Protein AF-A0A1H4YY57-F1 (afdb_monomer_lite)

Foldseek 3Di:
DDKDKDKDKDFFWDKDWQQVVPQFPAFFKKWKAWDPLAAWKAKPPPPRDIHDNPDGTPMDGDPDGDNGDMTTIHRDDDPPRDGPGGMMMMMTIGDGDD

Sequence (98 aa):
MKATYGTKTYKEDFEINIKELSDCKGIYSLEVFVSKNSMPLLVKDGSNQIIKEMFNPFKIESPVPIVNGILRFEFTDVDGVNSEVKSATVRYLFHNDE

pLDDT: mean 85.62, std 11.14, range [52.34, 97.12]

Secondary structure (DSSP, 8-state):
-EEEEEEEEESS-EEEEGGG-TTSS-EEEEEEEEPTTPPPEEETTTT--EE-TTS--EEEEEEEEE---EEEEEE--BTTB------EEEEEEEEE--

Radius of gyration: 13.99 Å; chains: 1; bounding box: 33×28×42 Å

Structure (mmCIF, N/CA/C/O backbone):
data_AF-A0A1H4YY57-F1
#
_entry.id   AF-A0A1H4YY57-F1
#
loop_
_atom_site.group_PDB
_atom_site.id
_atom_site.type_symbol
_atom_site.label_atom_id
_atom_site.label_alt_id
_atom_site.label_comp_id
_atom_site.label_asym_id
_atom_site.label_entity_id
_atom_site.label_seq_id
_atom_site.pdbx_PDB_ins_code
_atom_site.Cartn_x
_atom_site.Cartn_y
_atom_site.Cartn_z
_atom_site.occupancy
_atom_site.B_iso_or_equiv
_atom_site.auth_seq_id
_atom_site.auth_comp_id
_atom_site.auth_asym_id
_atom_site.auth_atom_id
_atom_site.pdbx_PDB_model_num
ATOM 1 N N . MET A 1 1 ? -15.225 12.902 18.072 1.00 57.53 1 MET A N 1
ATOM 2 C CA . MET A 1 1 ? -14.514 11.971 17.171 1.00 57.53 1 MET A CA 1
ATOM 3 C C . MET A 1 1 ? -13.978 12.743 15.979 1.00 57.53 1 MET A C 1
ATOM 5 O O . MET A 1 1 ? -14.772 13.247 15.194 1.00 57.53 1 MET A O 1
ATOM 9 N N . LYS A 1 2 ? -12.655 12.892 15.872 1.00 64.56 2 LYS A N 1
ATOM 10 C CA . LYS A 1 2 ? -11.999 13.460 14.686 1.00 64.56 2 LYS A CA 1
ATOM 11 C C . LYS A 1 2 ? -11.302 12.333 13.933 1.00 64.56 2 LYS A C 1
ATOM 13 O O . LYS A 1 2 ? -10.653 11.487 14.547 1.00 64.56 2 LYS A O 1
ATOM 18 N N . ALA A 1 3 ? -11.470 12.319 12.618 1.00 70.25 3 ALA A N 1
ATOM 19 C CA . ALA A 1 3 ? -10.745 11.408 11.752 1.00 70.25 3 ALA A CA 1
ATOM 20 C C . ALA A 1 3 ? -9.361 12.003 11.458 1.00 70.25 3 ALA A C 1
ATOM 22 O O . ALA A 1 3 ? -9.258 13.177 11.091 1.00 70.25 3 ALA A O 1
ATOM 23 N N . THR A 1 4 ? -8.315 11.201 11.630 1.00 81.62 4 THR A N 1
ATOM 24 C CA . THR A 1 4 ? -6.921 11.611 11.438 1.00 81.62 4 THR A CA 1
ATOM 25 C C . THR A 1 4 ? -6.316 10.806 10.297 1.00 81.62 4 THR A C 1
ATOM 27 O O . THR A 1 4 ? -6.550 9.601 10.179 1.00 81.62 4 THR A O 1
ATOM 30 N N . TYR A 1 5 ? -5.523 11.477 9.460 1.00 83.81 5 TYR A N 1
ATOM 31 C CA . TYR A 1 5 ? -4.726 10.823 8.430 1.00 83.81 5 TYR A CA 1
ATOM 32 C C . TYR A 1 5 ? -3.285 10.644 8.903 1.00 83.81 5 TYR A C 1
ATOM 34 O O . TYR A 1 5 ? -2.619 11.615 9.256 1.00 83.81 5 TYR A O 1
ATOM 42 N N . GLY A 1 6 ? -2.797 9.406 8.862 1.00 87.31 6 GLY A N 1
ATOM 43 C CA . GLY A 1 6 ? -1.379 9.078 9.010 1.00 87.31 6 GLY A CA 1
ATOM 44 C C . GLY A 1 6 ? -0.767 8.766 7.651 1.00 87.31 6 GLY A C 1
ATOM 45 O O . GLY A 1 6 ? -1.425 8.167 6.800 1.00 87.31 6 GLY A O 1
ATOM 46 N N . THR A 1 7 ? 0.489 9.156 7.434 1.00 91.06 7 THR A N 1
ATOM 47 C CA . THR A 1 7 ? 1.224 8.817 6.208 1.00 91.06 7 THR A CA 1
ATOM 48 C C . THR A 1 7 ? 2.587 8.232 6.540 1.00 91.06 7 THR A C 1
ATOM 50 O O . THR A 1 7 ? 3.240 8.658 7.492 1.00 91.06 7 THR A O 1
ATOM 53 N N . LYS A 1 8 ? 3.016 7.236 5.764 1.00 92.94 8 LYS A N 1
ATOM 54 C CA . LYS A 1 8 ? 4.337 6.616 5.890 1.00 92.94 8 LYS A CA 1
ATOM 55 C C . LYS A 1 8 ? 4.872 6.262 4.513 1.00 92.94 8 LYS A C 1
ATOM 57 O O . LYS A 1 8 ? 4.154 5.689 3.701 1.00 92.94 8 LYS A O 1
ATOM 62 N N . THR A 1 9 ? 6.135 6.584 4.266 1.00 95.19 9 THR A N 1
ATOM 63 C CA . THR A 1 9 ? 6.810 6.261 3.006 1.00 95.19 9 THR A CA 1
ATOM 64 C C . THR A 1 9 ? 7.783 5.110 3.214 1.00 95.19 9 THR A C 1
ATOM 66 O O . THR A 1 9 ? 8.554 5.108 4.172 1.00 95.19 9 THR A O 1
ATOM 69 N N . TYR A 1 10 ? 7.756 4.158 2.291 1.00 96.38 10 TYR A N 1
ATOM 70 C CA . TYR A 1 10 ? 8.606 2.978 2.244 1.00 96.38 10 TYR A CA 1
ATOM 71 C C . TYR A 1 10 ? 9.525 3.060 1.023 1.00 96.38 10 TYR A C 1
ATOM 73 O O . TYR A 1 10 ? 9.122 3.551 -0.035 1.00 96.38 10 TYR A O 1
ATOM 81 N N . LYS A 1 11 ? 10.773 2.615 1.191 1.00 96.12 11 LYS A N 1
ATOM 82 C CA . LYS A 1 11 ? 11.820 2.603 0.149 1.00 96.12 11 LYS A CA 1
ATOM 83 C C . LYS A 1 11 ? 12.371 1.201 -0.129 1.00 96.12 11 LYS A C 1
ATOM 85 O O . LYS A 1 11 ? 13.293 1.036 -0.916 1.00 96.12 11 LYS A O 1
ATOM 90 N N . GLU A 1 12 ? 11.801 0.208 0.531 1.00 96.44 12 GLU A N 1
ATOM 91 C CA . GLU A 1 12 ? 12.119 -1.211 0.427 1.00 96.44 12 GLU A CA 1
ATOM 92 C C . GLU A 1 12 ? 10.806 -1.986 0.504 1.00 96.44 12 GLU A C 1
ATOM 94 O O . GLU A 1 12 ? 9.772 -1.401 0.848 1.00 96.44 12 GLU A O 1
ATOM 99 N N . ASP A 1 13 ? 10.850 -3.277 0.186 1.00 96.50 13 ASP A N 1
ATOM 100 C CA . ASP A 1 13 ? 9.704 -4.172 0.344 1.00 96.50 13 ASP A CA 1
ATOM 101 C C . ASP A 1 13 ? 9.200 -4.096 1.784 1.00 96.50 13 ASP A C 1
ATOM 103 O O . ASP A 1 13 ? 9.980 -3.946 2.730 1.00 96.50 13 ASP A O 1
ATOM 107 N N . PHE A 1 14 ? 7.885 -4.137 1.960 1.00 97.12 14 PHE A N 1
ATOM 108 C CA . PHE A 1 14 ? 7.310 -3.803 3.250 1.00 97.12 14 PHE A CA 1
ATOM 109 C C . PHE A 1 14 ? 6.071 -4.609 3.593 1.00 97.12 14 PHE A C 1
ATOM 111 O O . PHE A 1 14 ? 5.307 -5.072 2.743 1.00 97.12 14 PHE A O 1
ATOM 118 N N . GLU A 1 15 ? 5.874 -4.730 4.899 1.00 95.88 15 GLU A N 1
ATOM 119 C CA . GLU A 1 15 ? 4.711 -5.336 5.514 1.00 95.88 15 GLU A CA 1
ATOM 120 C C . GLU A 1 15 ? 3.988 -4.287 6.366 1.00 95.88 15 GLU A C 1
ATOM 122 O O . GLU A 1 15 ? 4.607 -3.460 7.046 1.00 95.88 15 GLU A O 1
ATOM 127 N N . ILE A 1 16 ? 2.662 -4.313 6.310 1.00 92.19 16 ILE A N 1
ATOM 128 C CA . ILE A 1 16 ? 1.785 -3.546 7.185 1.00 92.19 16 ILE A CA 1
ATOM 129 C C . ILE A 1 16 ? 1.039 -4.547 8.053 1.00 92.19 16 ILE A C 1
ATOM 131 O O . ILE A 1 16 ? 0.142 -5.243 7.572 1.00 92.19 16 ILE A O 1
ATOM 135 N N . ASN A 1 17 ? 1.385 -4.586 9.337 1.00 91.62 17 ASN A N 1
ATOM 136 C CA . ASN A 1 17 ? 0.598 -5.272 10.348 1.00 91.62 17 ASN A CA 1
ATOM 137 C C . ASN A 1 17 ? -0.379 -4.271 10.979 1.00 91.62 17 ASN A C 1
ATOM 139 O O . ASN A 1 17 ? 0.020 -3.403 11.753 1.00 91.62 17 ASN A O 1
ATOM 143 N N . ILE A 1 18 ? -1.669 -4.384 10.648 1.00 88.56 18 ILE A N 1
ATOM 144 C CA . ILE A 1 18 ? -2.699 -3.429 11.091 1.00 88.56 18 ILE A CA 1
ATOM 145 C C . ILE A 1 18 ? -2.821 -3.412 12.621 1.00 88.56 18 ILE A C 1
ATOM 147 O O . ILE A 1 18 ? -3.088 -2.367 13.208 1.00 88.56 18 ILE A O 1
ATOM 151 N N . LYS A 1 19 ? -2.560 -4.546 13.281 1.00 86.44 19 LYS A N 1
ATOM 152 C CA . LYS A 1 19 ? -2.606 -4.657 14.744 1.00 86.44 19 LYS A CA 1
ATOM 153 C C . LYS A 1 19 ? -1.489 -3.862 15.436 1.00 86.44 19 LYS A C 1
ATOM 155 O O . LYS A 1 19 ? -1.642 -3.474 16.589 1.00 86.44 19 LYS A O 1
ATOM 160 N N . GLU A 1 20 ? -0.374 -3.633 14.746 1.00 84.50 20 GLU A N 1
ATOM 161 C CA . GLU A 1 20 ? 0.801 -2.915 15.262 1.00 84.50 20 GLU A CA 1
ATOM 162 C C . GLU A 1 20 ? 0.769 -1.411 14.960 1.00 84.50 20 GLU A C 1
ATOM 164 O O . GLU A 1 20 ? 1.669 -0.681 15.371 1.00 84.50 20 GLU A O 1
ATOM 169 N N . LEU A 1 21 ? -0.274 -0.914 14.286 1.00 78.75 21 LEU A N 1
ATOM 170 C CA . LEU A 1 21 ? -0.554 0.520 14.160 1.00 78.75 21 LEU A CA 1
ATOM 171 C C . LEU A 1 21 ? -1.136 1.022 15.497 1.00 78.75 21 LEU A C 1
ATOM 173 O O . LEU A 1 21 ? -2.306 1.376 15.609 1.00 78.75 21 LEU A O 1
ATOM 177 N N . SER A 1 22 ? -0.318 0.950 16.543 1.00 55.50 22 SER A N 1
ATOM 178 C CA . SER A 1 22 ? -0.667 0.821 17.962 1.00 55.50 22 SER A CA 1
ATOM 179 C C . SER A 1 22 ? -1.366 2.007 18.643 1.00 55.50 22 SER A C 1
ATOM 181 O O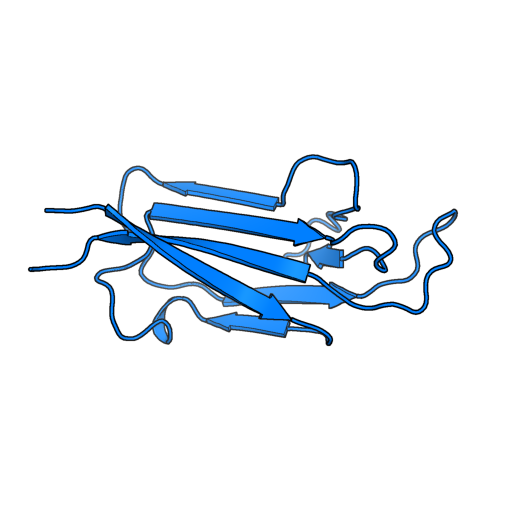 . SER A 1 22 ? -1.583 1.947 19.848 1.00 55.50 22 SER A O 1
ATOM 183 N N . ASP A 1 23 ? -1.801 3.027 17.902 1.00 61.00 23 ASP A N 1
ATOM 184 C CA . ASP A 1 23 ? -2.430 4.234 18.465 1.00 61.00 23 ASP A CA 1
ATOM 185 C C . ASP A 1 23 ? -3.895 4.430 18.034 1.00 61.00 23 ASP A C 1
ATOM 187 O O . ASP A 1 23 ? -4.500 5.463 18.316 1.00 61.00 23 ASP A O 1
ATOM 191 N N . CYS A 1 24 ? -4.500 3.455 17.346 1.00 62.59 24 CYS A N 1
ATOM 192 C CA . CYS A 1 24 ? -5.854 3.594 16.812 1.00 62.59 24 CYS A CA 1
ATOM 193 C C . CYS A 1 24 ? -6.740 2.368 17.069 1.00 62.59 24 CYS A C 1
ATOM 195 O O . CYS A 1 24 ? -6.279 1.229 17.068 1.00 62.59 24 CYS A O 1
ATOM 197 N N . LYS A 1 25 ? -8.057 2.585 17.224 1.00 75.62 25 LYS A N 1
ATOM 198 C CA . LYS A 1 25 ? -9.098 1.532 17.315 1.00 75.62 25 LYS A CA 1
ATOM 199 C C . LYS A 1 25 ? -9.298 0.748 15.999 1.00 75.62 25 LYS A C 1
ATOM 201 O O . LYS A 1 25 ? -10.378 0.219 15.748 1.00 75.62 25 LYS A O 1
ATOM 206 N N . GLY A 1 26 ? -8.276 0.687 15.152 1.00 83.19 26 GLY A N 1
ATOM 207 C CA . GLY A 1 26 ? -8.330 0.197 13.784 1.00 83.19 26 GLY A CA 1
ATOM 208 C C . GLY A 1 26 ? -8.389 1.316 12.746 1.00 83.19 26 GLY A C 1
ATOM 209 O O . GLY A 1 26 ? -8.602 2.495 13.050 1.00 83.19 26 GLY A O 1
ATOM 210 N N . ILE A 1 27 ? -8.202 0.913 11.495 1.00 89.38 27 ILE A N 1
ATOM 211 C CA . ILE A 1 27 ? -8.223 1.791 10.325 1.00 89.38 27 ILE A CA 1
ATOM 212 C C . ILE A 1 27 ? -9.534 1.616 9.555 1.00 89.38 27 ILE A C 1
ATOM 214 O O . ILE A 1 27 ? -10.085 0.522 9.486 1.00 89.38 27 ILE A O 1
ATOM 218 N N . TYR A 1 28 ? -10.034 2.691 8.957 1.00 91.12 28 TYR A N 1
ATOM 219 C CA . TYR A 1 28 ? -11.239 2.673 8.116 1.00 91.12 28 TYR A CA 1
ATOM 220 C C . TYR A 1 28 ? -10.902 2.682 6.629 1.00 91.12 28 TYR A C 1
ATOM 222 O O . TYR A 1 28 ? -11.669 2.182 5.809 1.00 91.12 28 TYR A O 1
ATOM 230 N N . SER A 1 29 ? -9.755 3.265 6.289 1.00 92.19 29 SER A N 1
ATOM 231 C CA . SER A 1 29 ? -9.246 3.324 4.928 1.00 92.19 29 SER A CA 1
ATOM 232 C C . SER A 1 29 ? -7.728 3.182 4.935 1.00 92.19 29 SER A C 1
ATOM 234 O O . SER A 1 29 ? -7.053 3.717 5.821 1.00 92.19 29 SER A O 1
ATOM 236 N N . LEU A 1 30 ? -7.209 2.450 3.955 1.00 92.88 30 LEU A N 1
ATOM 237 C CA . LEU A 1 30 ? -5.790 2.304 3.664 1.00 92.88 30 LEU A CA 1
ATOM 238 C C . LEU A 1 30 ? -5.598 2.478 2.168 1.00 92.88 30 LEU A C 1
ATOM 240 O O . LEU A 1 30 ? -6.246 1.799 1.374 1.00 92.88 30 LEU A O 1
ATOM 244 N N . GLU A 1 31 ? -4.681 3.357 1.796 1.00 93.69 31 GLU A N 1
ATOM 245 C CA . GLU A 1 31 ? -4.326 3.616 0.409 1.00 93.69 31 GLU A CA 1
ATOM 246 C C . GLU A 1 31 ? -2.816 3.495 0.228 1.00 93.69 31 GLU A C 1
ATOM 248 O O . GLU A 1 31 ? -2.050 4.101 0.979 1.00 93.69 31 GLU A O 1
ATOM 253 N N . VAL A 1 32 ? -2.386 2.741 -0.781 1.00 94.06 32 VAL A N 1
ATOM 254 C CA . VAL A 1 32 ? -0.978 2.605 -1.166 1.00 94.06 32 VAL A CA 1
ATOM 255 C C . VAL A 1 32 ? -0.769 3.220 -2.540 1.00 94.06 32 VAL A C 1
ATOM 257 O O . VAL A 1 32 ? -1.407 2.831 -3.521 1.00 94.06 32 VAL A O 1
ATOM 260 N N . PHE A 1 33 ? 0.166 4.161 -2.592 1.00 92.69 33 PHE A N 1
ATOM 261 C CA . PHE A 1 33 ? 0.573 4.888 -3.783 1.00 92.69 33 PHE A CA 1
ATOM 262 C C . PHE A 1 33 ? 2.009 4.526 -4.137 1.00 92.69 33 PHE A C 1
ATOM 264 O O . PHE A 1 33 ? 2.866 4.452 -3.257 1.00 92.69 33 PHE A O 1
ATOM 271 N N . VAL A 1 34 ? 2.283 4.368 -5.428 1.00 92.62 34 VAL A N 1
ATOM 272 C CA . VAL A 1 34 ? 3.650 4.297 -5.951 1.00 92.62 34 VAL A CA 1
ATOM 273 C C . VAL A 1 34 ? 4.051 5.699 -6.392 1.00 92.62 34 VAL A C 1
ATOM 275 O O . VAL A 1 34 ? 3.318 6.350 -7.134 1.00 92.62 34 VAL A O 1
ATOM 278 N N . SER A 1 35 ? 5.189 6.183 -5.900 1.00 90.06 35 SER A N 1
ATOM 279 C CA . SER A 1 35 ? 5.682 7.523 -6.222 1.00 90.06 35 SER A CA 1
ATOM 280 C C . SER A 1 35 ? 6.038 7.654 -7.702 1.00 90.06 35 SER A C 1
ATOM 282 O O . SER A 1 35 ? 6.312 6.671 -8.394 1.00 90.06 35 SER A O 1
ATOM 284 N N . LYS A 1 36 ? 6.112 8.900 -8.175 1.00 87.31 36 LYS A N 1
ATOM 285 C CA . LYS A 1 36 ? 6.566 9.205 -9.530 1.00 87.31 36 LYS A CA 1
ATOM 286 C C . LYS A 1 36 ? 7.938 8.610 -9.832 1.00 87.31 36 LYS A C 1
ATOM 288 O O . LYS A 1 36 ? 8.861 8.768 -9.036 1.00 87.31 36 LYS A O 1
ATOM 293 N N . ASN A 1 37 ? 8.062 7.962 -10.990 1.00 87.00 37 ASN A N 1
ATOM 294 C CA . ASN A 1 37 ? 9.240 7.239 -11.449 1.00 87.00 37 ASN A CA 1
ATOM 295 C C . ASN A 1 37 ? 9.690 6.123 -10.496 1.00 87.00 37 ASN A C 1
ATOM 297 O O . ASN A 1 37 ? 10.850 5.736 -10.561 1.00 87.00 37 ASN A O 1
ATOM 301 N N . SER A 1 38 ? 8.846 5.625 -9.590 1.00 90.50 38 SER A N 1
ATOM 302 C CA . SER A 1 38 ? 9.203 4.481 -8.748 1.00 90.50 38 SER A CA 1
ATOM 303 C C . SER A 1 38 ? 8.930 3.162 -9.465 1.00 90.50 38 SER A C 1
ATOM 305 O O . SER A 1 38 ? 8.000 3.045 -10.264 1.00 90.50 38 SER A O 1
ATOM 307 N N . MET A 1 39 ? 9.707 2.147 -9.100 1.00 92.81 39 MET A N 1
ATOM 308 C CA . MET A 1 39 ? 9.418 0.748 -9.368 1.00 92.81 39 MET A CA 1
ATOM 309 C C . MET A 1 39 ? 7.982 0.410 -8.916 1.00 92.81 39 MET A C 1
ATOM 311 O O . MET A 1 39 ? 7.565 0.873 -7.842 1.00 92.81 39 MET A O 1
ATOM 315 N N . PRO A 1 40 ? 7.216 -0.355 -9.717 1.00 93.19 40 PRO A N 1
ATOM 316 C CA . PRO A 1 40 ? 5.897 -0.853 -9.341 1.00 93.19 40 PRO A CA 1
ATOM 317 C C . PRO A 1 40 ? 5.910 -1.695 -8.062 1.00 93.19 40 PRO A C 1
ATOM 319 O O . PRO A 1 40 ? 6.940 -2.239 -7.668 1.00 93.19 40 PRO A O 1
ATOM 322 N N . LEU A 1 41 ? 4.737 -1.850 -7.447 1.00 93.94 41 LEU A N 1
ATOM 323 C CA . LEU A 1 41 ? 4.532 -2.769 -6.326 1.00 93.94 41 LEU A CA 1
ATOM 324 C C . LEU A 1 41 ? 3.670 -3.957 -6.736 1.00 93.94 41 LEU A C 1
ATOM 326 O O . LEU A 1 41 ? 2.614 -3.769 -7.332 1.00 93.94 41 LEU A O 1
ATOM 330 N N . LEU A 1 42 ? 4.066 -5.155 -6.326 1.00 93.94 42 LEU A N 1
ATOM 331 C CA . LEU A 1 42 ? 3.236 -6.353 -6.315 1.00 93.94 42 LEU A CA 1
ATOM 332 C C . LEU A 1 42 ? 2.550 -6.492 -4.953 1.00 93.94 42 LEU A C 1
ATOM 334 O O . LEU A 1 42 ? 3.214 -6.465 -3.915 1.00 93.94 42 LEU A O 1
ATOM 338 N N . VAL A 1 43 ? 1.236 -6.698 -4.955 1.00 93.81 43 VAL A N 1
ATOM 339 C CA . VAL A 1 43 ? 0.475 -7.055 -3.752 1.00 93.81 43 VAL A CA 1
ATOM 340 C C . VAL A 1 43 ? 0.597 -8.563 -3.519 1.00 93.81 43 VAL A C 1
ATOM 342 O O . VAL A 1 43 ? 0.214 -9.372 -4.365 1.00 93.81 43 VAL A O 1
ATOM 345 N N . LYS A 1 44 ? 1.145 -8.971 -2.370 1.00 93.75 44 LYS A N 1
ATOM 346 C CA . LYS A 1 44 ? 1.398 -10.385 -2.030 1.00 93.75 44 LYS A CA 1
ATOM 347 C C . LYS A 1 44 ? 0.210 -11.015 -1.291 1.00 93.75 44 LYS A C 1
ATOM 349 O O . LYS A 1 44 ? 0.378 -11.615 -0.232 1.00 93.75 44 LYS A O 1
ATOM 354 N N . ASP A 1 45 ? -0.985 -10.879 -1.855 1.00 87.00 45 ASP A N 1
ATOM 355 C CA . ASP A 1 45 ? -2.241 -11.453 -1.344 1.00 87.00 45 ASP A CA 1
ATOM 356 C C . ASP A 1 45 ? -2.751 -12.647 -2.182 1.00 87.00 45 ASP A C 1
ATOM 358 O O . ASP A 1 45 ? -3.799 -13.218 -1.891 1.00 87.00 45 ASP A O 1
ATOM 362 N N . GLY A 1 46 ? -2.004 -13.032 -3.224 1.00 87.31 46 GLY A N 1
ATOM 363 C CA . GLY A 1 46 ? -2.368 -14.090 -4.172 1.00 87.31 46 GLY A CA 1
ATOM 364 C C . GLY A 1 46 ? -3.125 -13.601 -5.412 1.00 87.31 46 GLY A C 1
ATOM 365 O O . GLY A 1 46 ? -3.316 -14.384 -6.339 1.00 87.31 46 GLY A O 1
ATOM 366 N N . SER A 1 47 ? -3.506 -12.320 -5.478 1.00 86.31 47 SER A N 1
ATOM 367 C CA . SER A 1 47 ? -4.196 -11.731 -6.637 1.00 86.31 47 SER A CA 1
ATOM 368 C C . SER A 1 47 ? -3.268 -11.398 -7.811 1.00 86.31 47 SER A C 1
ATOM 370 O O . SER A 1 47 ? -3.741 -11.189 -8.927 1.00 86.31 47 SER A O 1
ATOM 372 N N . ASN A 1 48 ? -1.953 -11.329 -7.569 1.00 85.38 48 ASN A N 1
ATOM 373 C CA . ASN A 1 48 ? -0.954 -10.779 -8.494 1.00 85.38 48 ASN A CA 1
ATOM 374 C C . ASN A 1 48 ? -1.25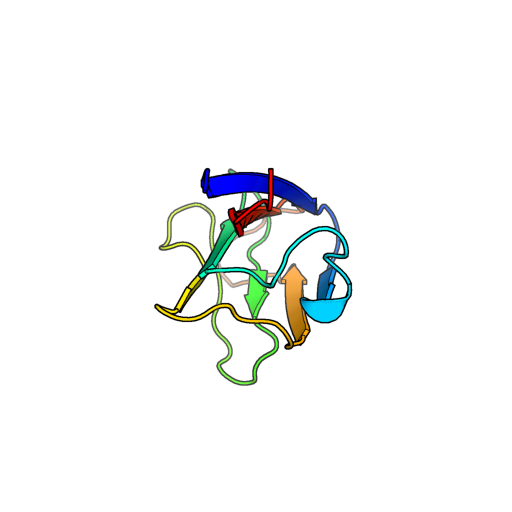5 -9.334 -8.938 1.00 85.38 48 ASN A C 1
ATOM 376 O O . ASN A 1 48 ? -0.849 -8.912 -10.022 1.00 85.38 48 ASN A O 1
ATOM 380 N N . GLN A 1 49 ? -1.974 -8.564 -8.118 1.00 90.50 49 GLN A N 1
ATOM 381 C CA . GLN A 1 49 ? -2.243 -7.160 -8.396 1.00 90.50 49 GLN A CA 1
ATOM 382 C C . GLN A 1 49 ? -0.946 -6.340 -8.389 1.00 90.50 49 GLN A C 1
ATOM 384 O O . GLN A 1 49 ? -0.130 -6.451 -7.475 1.00 90.50 49 GLN A O 1
ATOM 389 N N . ILE A 1 50 ? -0.790 -5.468 -9.390 1.00 91.12 50 ILE A N 1
ATOM 390 C CA . ILE A 1 50 ? 0.351 -4.556 -9.526 1.00 91.12 50 ILE A CA 1
ATOM 391 C C . ILE A 1 50 ? -0.127 -3.106 -9.386 1.00 91.12 50 ILE A C 1
ATOM 393 O O . ILE A 1 50 ? -1.089 -2.697 -10.036 1.00 91.12 50 ILE A O 1
ATOM 397 N N . ILE A 1 51 ? 0.578 -2.317 -8.578 1.00 90.44 51 ILE A N 1
ATOM 398 C CA . ILE A 1 51 ? 0.367 -0.878 -8.379 1.00 90.44 51 ILE A CA 1
ATOM 399 C C . ILE A 1 51 ? 1.473 -0.122 -9.126 1.00 90.44 51 ILE A C 1
ATOM 401 O O . ILE A 1 51 ? 2.647 -0.470 -9.013 1.00 90.44 51 ILE A O 1
ATOM 405 N N . LYS A 1 52 ? 1.118 0.918 -9.888 1.00 88.25 52 LYS A N 1
ATOM 406 C CA . LYS A 1 52 ? 2.044 1.735 -10.699 1.00 88.25 52 LYS A CA 1
ATOM 407 C C . LYS A 1 52 ? 1.794 3.228 -10.454 1.00 88.25 52 LYS A C 1
ATOM 409 O O . LYS A 1 52 ? 0.698 3.590 -10.043 1.00 88.25 52 LYS A O 1
ATOM 414 N N . GLU A 1 53 ? 2.772 4.079 -10.789 1.00 75.56 53 GLU A N 1
ATOM 415 C CA . GLU A 1 53 ? 2.746 5.552 -10.623 1.00 75.56 53 GLU A CA 1
ATOM 416 C C . GLU A 1 53 ? 1.433 6.230 -11.071 1.00 75.56 53 GLU A C 1
ATOM 418 O O . GLU A 1 53 ? 0.994 7.194 -10.449 1.00 75.56 53 GLU A O 1
ATOM 423 N N . MET A 1 54 ? 0.818 5.751 -12.160 1.00 62.69 54 MET A N 1
ATOM 424 C CA . MET A 1 54 ? -0.329 6.400 -12.819 1.00 62.69 54 MET A CA 1
ATOM 425 C C . MET A 1 54 ? -1.657 5.632 -12.706 1.00 62.69 54 MET A C 1
ATOM 427 O O . MET A 1 54 ? -2.642 6.036 -13.321 1.00 62.69 54 MET A O 1
ATOM 431 N N . PHE A 1 55 ? -1.705 4.525 -11.960 1.00 62.16 55 PHE A N 1
ATOM 432 C CA . PHE A 1 55 ? -2.923 3.721 -11.809 1.00 62.16 55 PHE A CA 1
ATOM 433 C C . PHE A 1 55 ? -3.522 3.845 -10.409 1.00 62.16 55 PHE A C 1
ATOM 435 O O . PHE A 1 55 ? -2.854 4.281 -9.474 1.00 62.16 55 PHE A O 1
ATOM 442 N N . ASN A 1 56 ? -4.806 3.475 -10.304 1.00 69.69 56 ASN A N 1
ATOM 443 C CA . ASN A 1 56 ? -5.589 3.515 -9.072 1.00 69.69 56 ASN A CA 1
ATOM 444 C C . ASN A 1 56 ? -4.762 2.997 -7.882 1.00 69.69 56 ASN A C 1
ATOM 446 O O . ASN A 1 56 ? -4.186 1.908 -7.991 1.00 69.69 56 ASN A O 1
ATOM 450 N N . PRO A 1 57 ? -4.703 3.744 -6.764 1.00 83.81 57 PRO A N 1
ATOM 451 C CA . PRO A 1 57 ? -4.027 3.268 -5.569 1.00 83.81 57 PRO A CA 1
ATOM 452 C C . PRO A 1 57 ? -4.619 1.927 -5.153 1.00 83.81 57 PRO A C 1
ATOM 454 O O . PRO A 1 57 ? -5.819 1.683 -5.326 1.00 83.81 57 PRO A O 1
ATOM 457 N N .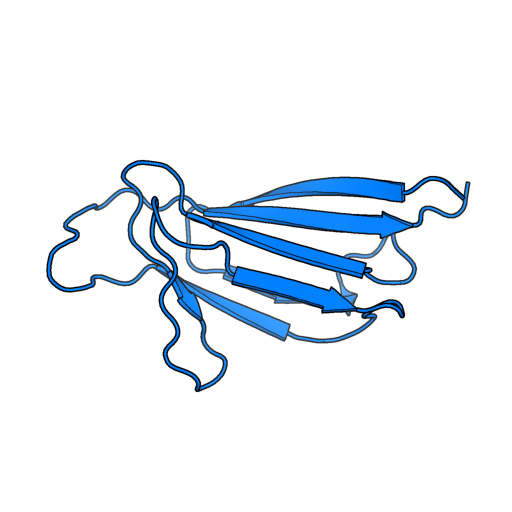 PHE A 1 58 ? -3.797 1.065 -4.562 1.00 90.62 58 PHE A N 1
ATOM 458 C CA . PHE A 1 58 ? -4.372 -0.054 -3.829 1.00 90.62 58 PHE A CA 1
ATOM 459 C C . PHE A 1 58 ? -5.134 0.524 -2.647 1.00 90.62 58 PHE A C 1
ATOM 461 O O . PHE A 1 58 ? -4.563 1.272 -1.854 1.00 90.62 58 PHE A O 1
ATOM 468 N N . LYS A 1 59 ? -6.425 0.215 -2.571 1.00 91.75 59 LYS A N 1
ATOM 469 C CA . LYS A 1 59 ? -7.337 0.832 -1.623 1.00 91.75 59 LYS A CA 1
ATOM 470 C C . LYS A 1 59 ? -8.148 -0.233 -0.914 1.00 91.75 59 LYS A C 1
ATOM 472 O O . LYS A 1 59 ? -8.782 -1.066 -1.556 1.00 91.75 59 LYS A O 1
ATOM 477 N N . ILE A 1 60 ? -8.158 -0.156 0.407 1.00 90.75 60 ILE A N 1
ATOM 478 C CA . ILE A 1 60 ? -9.074 -0.906 1.257 1.00 90.75 60 ILE A CA 1
ATOM 479 C C . ILE A 1 60 ? -9.912 0.112 2.007 1.00 90.75 60 ILE A C 1
ATOM 481 O O . ILE A 1 60 ? -9.366 1.024 2.623 1.00 90.75 60 ILE A O 1
ATOM 485 N N . GLU A 1 61 ? -11.227 -0.061 1.974 1.00 92.44 61 GLU A N 1
ATOM 486 C CA . GLU A 1 61 ? -12.170 0.733 2.752 1.00 92.44 61 GLU A CA 1
ATOM 487 C C . GLU A 1 61 ? -13.163 -0.177 3.446 1.00 92.44 61 GLU A C 1
ATOM 489 O O . GLU A 1 61 ? -13.608 -1.180 2.888 1.00 92.44 61 GLU A O 1
ATOM 494 N N . SER A 1 62 ? -13.521 0.191 4.669 1.00 90.19 62 SER A N 1
ATOM 495 C CA . SER A 1 62 ? -14.509 -0.533 5.448 1.00 90.19 62 SER A CA 1
ATOM 496 C C . SER A 1 62 ? -15.362 0.442 6.259 1.00 90.19 62 SER A C 1
ATOM 498 O O . SER A 1 62 ? -14.827 1.379 6.858 1.00 90.19 62 SER A O 1
ATOM 500 N N . PRO A 1 63 ? -16.689 0.224 6.330 1.00 87.62 63 PRO A N 1
ATOM 501 C CA . PRO A 1 63 ? -17.567 1.014 7.190 1.00 87.62 63 PRO A CA 1
ATOM 502 C C . PRO A 1 63 ? -17.330 0.735 8.683 1.00 87.62 63 PRO A C 1
ATOM 504 O O . PRO A 1 63 ? -17.765 1.511 9.530 1.00 87.62 63 PRO A O 1
ATOM 507 N N . VAL A 1 64 ? -16.646 -0.366 9.009 1.00 88.38 64 VAL A N 1
ATOM 508 C CA . VAL A 1 64 ? -16.242 -0.742 10.370 1.00 88.38 64 VAL A CA 1
ATOM 509 C C . VAL A 1 64 ? -14.713 -0.772 10.486 1.00 88.38 64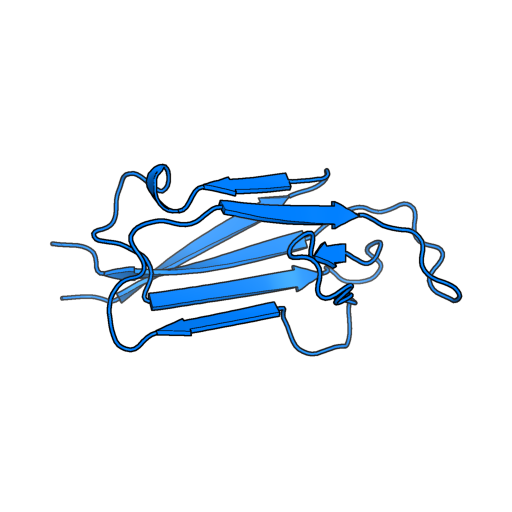 VAL A C 1
ATOM 511 O O . VAL A 1 64 ? -14.052 -1.115 9.502 1.00 88.38 64 VAL A O 1
ATOM 514 N N . PRO A 1 65 ? -14.126 -0.459 11.656 1.00 88.94 65 PRO A N 1
ATOM 515 C CA . PRO A 1 65 ? -12.677 -0.483 11.819 1.00 88.94 65 PRO A CA 1
ATOM 516 C C . PRO A 1 65 ? -12.069 -1.847 11.484 1.00 88.94 65 PRO A C 1
ATOM 518 O O . PRO A 1 65 ? -12.476 -2.881 12.018 1.00 88.94 65 PRO A O 1
ATOM 521 N N . ILE A 1 66 ? -11.038 -1.835 10.647 1.00 89.81 66 ILE A N 1
ATOM 522 C CA . ILE A 1 66 ? -10.163 -2.976 10.408 1.00 89.81 66 ILE A CA 1
ATOM 523 C C . ILE A 1 66 ? -9.108 -2.957 11.511 1.00 89.81 66 ILE A C 1
ATOM 525 O O . ILE A 1 66 ? -8.282 -2.048 11.581 1.00 89.81 66 ILE A O 1
ATOM 529 N N . VAL A 1 67 ? -9.165 -3.947 12.396 1.00 89.56 67 VAL A N 1
ATOM 530 C CA . VAL A 1 67 ? -8.303 -4.034 13.591 1.00 89.56 67 VAL A CA 1
ATOM 531 C C . VAL A 1 67 ? -7.185 -5.066 13.460 1.00 89.56 67 VAL A C 1
ATOM 533 O O . VAL A 1 67 ? -6.325 -5.172 14.330 1.00 89.56 67 VAL A O 1
ATOM 536 N N . ASN A 1 68 ? -7.214 -5.872 12.400 1.00 89.19 68 ASN A N 1
ATOM 537 C CA . ASN A 1 68 ? -6.246 -6.933 12.167 1.00 89.19 68 ASN A CA 1
ATOM 538 C C . ASN A 1 68 ? -6.096 -7.200 10.666 1.00 89.19 68 ASN A C 1
ATOM 540 O O . ASN A 1 68 ? -6.996 -6.901 9.882 1.00 89.19 68 ASN A O 1
ATOM 544 N N . GLY A 1 69 ? -4.966 -7.787 10.292 1.00 89.31 69 GLY A N 1
ATOM 545 C CA . GLY A 1 69 ? -4.606 -8.088 8.916 1.00 89.31 69 GLY A CA 1
ATOM 546 C C . GLY A 1 69 ? -3.141 -7.773 8.655 1.00 89.31 69 GLY A C 1
ATOM 547 O O . GLY A 1 69 ? -2.571 -6.860 9.255 1.00 89.31 69 GLY A O 1
ATOM 548 N N . ILE A 1 70 ? -2.552 -8.549 7.750 1.00 92.81 70 ILE A N 1
ATOM 549 C CA . ILE A 1 70 ? -1.187 -8.361 7.272 1.00 92.81 70 ILE A CA 1
ATOM 550 C C . ILE A 1 70 ? -1.267 -8.112 5.772 1.00 92.81 70 ILE A C 1
ATOM 552 O O . ILE A 1 70 ? -1.819 -8.931 5.038 1.00 92.81 70 ILE A O 1
ATOM 556 N N . LEU A 1 71 ? -0.716 -6.987 5.327 1.00 93.50 71 LEU A N 1
ATOM 557 C CA . LEU A 1 71 ? -0.582 -6.654 3.912 1.00 93.50 71 LEU A CA 1
ATOM 558 C C . LEU A 1 71 ? 0.897 -6.606 3.558 1.00 93.50 71 LEU A C 1
ATOM 560 O O . LEU A 1 71 ? 1.683 -5.981 4.265 1.00 93.50 71 LEU A O 1
ATOM 564 N N . ARG A 1 72 ? 1.268 -7.263 2.464 1.00 96.56 72 ARG A N 1
ATOM 565 C CA . ARG A 1 72 ? 2.654 -7.385 2.010 1.00 96.56 72 ARG A CA 1
ATOM 566 C C . ARG A 1 72 ? 2.788 -6.827 0.607 1.00 96.56 72 ARG A C 1
ATOM 568 O O . ARG A 1 72 ? 1.999 -7.180 -0.272 1.00 96.56 72 ARG A O 1
ATOM 575 N N . PHE A 1 73 ? 3.801 -5.996 0.416 1.00 96.06 73 PHE A N 1
ATOM 576 C CA . PHE A 1 73 ? 4.089 -5.332 -0.845 1.00 96.06 73 PHE A CA 1
ATOM 577 C C . PHE A 1 73 ? 5.562 -5.510 -1.191 1.00 96.06 73 PHE A C 1
ATOM 579 O O . PHE A 1 73 ? 6.436 -5.336 -0.342 1.00 96.06 73 PHE A O 1
ATOM 586 N N . GLU A 1 74 ? 5.822 -5.847 -2.447 1.00 96.12 74 GLU A N 1
ATOM 587 C CA . GLU A 1 74 ? 7.167 -6.086 -2.968 1.00 96.12 74 GLU A CA 1
ATOM 588 C C . GLU A 1 74 ? 7.400 -5.177 -4.169 1.00 96.12 74 GLU A C 1
ATOM 590 O O . GLU A 1 74 ? 6.575 -5.140 -5.085 1.00 96.12 74 GLU A O 1
ATOM 595 N N . PHE A 1 75 ? 8.499 -4.427 -4.170 1.00 94.31 75 PHE A N 1
ATOM 596 C CA . PHE A 1 75 ? 8.906 -3.675 -5.348 1.00 94.31 75 PHE A CA 1
ATOM 597 C C . PHE A 1 75 ? 9.370 -4.654 -6.416 1.00 94.31 75 PHE A C 1
ATOM 599 O O . PHE A 1 75 ? 10.286 -5.443 -6.190 1.00 94.31 75 PHE A O 1
ATOM 606 N N . THR A 1 76 ? 8.728 -4.602 -7.576 1.00 92.44 76 THR A N 1
ATOM 607 C CA . THR A 1 76 ? 8.924 -5.598 -8.624 1.00 92.44 76 THR A CA 1
ATOM 608 C C . THR A 1 76 ? 9.170 -4.938 -9.970 1.00 92.44 76 THR A C 1
ATOM 610 O O . THR A 1 76 ? 8.581 -3.901 -10.288 1.00 92.44 76 THR A O 1
ATOM 613 N N . ASP A 1 77 ? 10.045 -5.556 -10.755 1.00 87.38 77 ASP A N 1
ATOM 614 C CA . ASP A 1 77 ? 10.247 -5.193 -12.148 1.00 87.38 77 ASP A CA 1
ATOM 615 C C . ASP A 1 77 ? 9.081 -5.743 -12.978 1.00 87.38 77 ASP A C 1
ATOM 617 O O . ASP A 1 77 ? 8.687 -6.904 -12.847 1.00 87.38 77 ASP A O 1
ATOM 621 N N . VAL A 1 78 ? 8.487 -4.885 -13.799 1.00 80.69 78 VAL A N 1
ATOM 622 C CA . VAL A 1 78 ? 7.343 -5.230 -14.641 1.00 80.69 78 VAL A CA 1
ATOM 623 C C . VAL A 1 78 ? 7.638 -4.711 -16.029 1.00 80.69 78 VAL A C 1
ATOM 625 O O . VAL A 1 78 ? 7.940 -3.525 -16.180 1.00 80.69 78 VAL A O 1
ATOM 628 N N . ASP A 1 79 ? 7.465 -5.573 -17.033 1.00 72.31 79 ASP A N 1
ATOM 629 C CA . ASP A 1 79 ? 7.706 -5.250 -18.439 1.00 72.31 79 ASP A CA 1
ATOM 630 C C . ASP A 1 79 ? 7.179 -3.849 -18.799 1.00 72.31 79 ASP A C 1
ATOM 632 O O . ASP A 1 79 ? 5.984 -3.544 -18.687 1.00 72.31 79 ASP A O 1
ATOM 636 N N . GLY A 1 80 ? 8.105 -2.978 -19.209 1.00 67.50 80 GLY A N 1
ATOM 637 C CA . GLY A 1 80 ? 7.824 -1.600 -19.615 1.00 67.50 80 GLY A CA 1
ATOM 638 C C . GLY A 1 80 ? 8.015 -0.522 -18.539 1.00 67.50 80 GLY A C 1
ATOM 639 O O . GLY A 1 80 ? 7.777 0.646 -18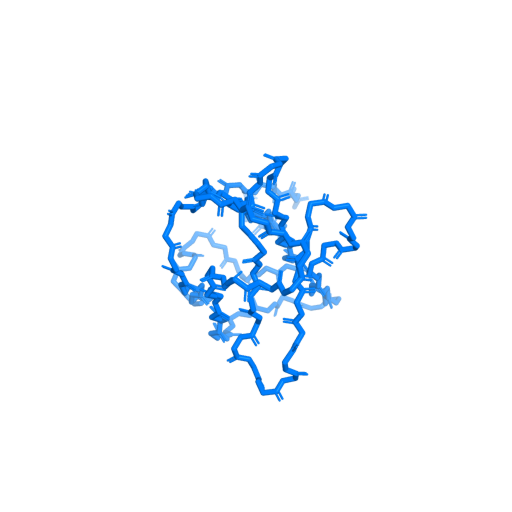.846 1.00 67.50 80 GLY A O 1
ATOM 640 N N . VAL A 1 81 ? 8.455 -0.856 -17.318 1.00 69.88 81 VAL A N 1
ATOM 641 C CA . VAL A 1 81 ? 8.812 0.126 -16.273 1.00 69.88 81 VAL A CA 1
ATOM 642 C C . VAL A 1 81 ? 10.208 -0.158 -15.710 1.00 69.88 81 VAL A C 1
ATOM 644 O O . VAL A 1 81 ? 10.354 -0.782 -14.667 1.00 69.88 81 VAL A O 1
ATOM 647 N N . ASN A 1 82 ? 11.240 0.382 -16.361 1.00 65.44 82 ASN A N 1
ATOM 648 C CA . ASN A 1 82 ? 12.613 0.309 -15.858 1.00 65.44 82 ASN A CA 1
ATOM 649 C C . ASN A 1 82 ? 12.883 1.480 -14.906 1.00 65.44 82 ASN A C 1
ATOM 651 O O . ASN A 1 82 ? 13.303 2.554 -15.341 1.00 65.44 82 ASN A O 1
ATOM 655 N N . SER A 1 83 ? 12.632 1.288 -13.612 1.00 78.69 83 SER A N 1
ATOM 656 C CA . SER A 1 83 ? 13.101 2.214 -12.580 1.00 78.69 83 SER A CA 1
ATOM 657 C C . SER A 1 83 ? 13.772 1.473 -11.437 1.00 78.69 83 SER A C 1
ATOM 659 O O . SER A 1 83 ? 13.204 0.545 -10.876 1.00 78.69 83 SER A O 1
ATOM 661 N N . GLU A 1 84 ? 14.957 1.939 -11.050 1.00 85.44 84 GLU A N 1
ATOM 662 C CA . GLU A 1 84 ? 15.679 1.464 -9.864 1.00 85.44 84 GLU A CA 1
ATOM 663 C C . GLU A 1 84 ? 15.230 2.183 -8.580 1.00 85.44 84 GLU A C 1
ATOM 665 O O . GLU A 1 84 ? 15.592 1.790 -7.470 1.00 85.44 84 GLU A O 1
ATOM 670 N N . VAL A 1 85 ? 14.434 3.250 -8.706 1.00 90.88 85 VAL A N 1
ATOM 671 C CA . VAL A 1 85 ? 13.959 4.029 -7.561 1.00 90.88 85 VAL A CA 1
ATOM 672 C C . VAL A 1 85 ? 12.823 3.275 -6.884 1.00 90.88 85 VAL A C 1
ATOM 674 O O . VAL A 1 85 ? 11.793 3.022 -7.496 1.00 90.88 85 VAL A O 1
ATOM 677 N N . LYS A 1 86 ? 12.969 2.970 -5.596 1.00 94.25 86 LYS A N 1
ATOM 678 C CA . LYS A 1 86 ? 11.910 2.373 -4.774 1.00 94.25 86 LYS A CA 1
ATOM 679 C C . LYS A 1 86 ? 11.296 3.428 -3.864 1.00 94.25 86 LYS A C 1
ATOM 681 O O . LYS A 1 86 ? 11.958 3.970 -2.977 1.00 94.25 86 LYS A O 1
ATOM 686 N N . SER A 1 87 ? 10.030 3.754 -4.089 1.00 94.44 87 SER A N 1
ATOM 687 C CA . SER A 1 87 ? 9.278 4.655 -3.226 1.00 94.44 87 SER A CA 1
ATOM 688 C C . SER A 1 87 ? 7.775 4.419 -3.324 1.00 94.44 87 SER A C 1
ATOM 690 O O . SER A 1 87 ? 7.160 4.584 -4.376 1.00 94.44 87 SER A O 1
ATOM 692 N N . ALA A 1 88 ? 7.174 4.106 -2.182 1.00 94.44 88 ALA A N 1
ATOM 693 C CA . ALA A 1 88 ? 5.735 3.990 -2.034 1.00 94.44 88 ALA A CA 1
ATOM 694 C C . ALA A 1 88 ? 5.275 4.735 -0.787 1.00 94.44 88 ALA A C 1
ATOM 696 O O . ALA A 1 88 ? 5.948 4.710 0.242 1.00 94.44 88 ALA A O 1
ATOM 697 N N . THR A 1 89 ? 4.122 5.385 -0.863 1.00 94.31 89 THR A N 1
ATOM 698 C CA . THR A 1 89 ? 3.514 6.080 0.269 1.00 94.31 89 THR A CA 1
ATOM 699 C C . THR A 1 89 ? 2.229 5.377 0.642 1.00 94.31 89 THR A C 1
ATOM 701 O O . THR A 1 89 ? 1.376 5.128 -0.205 1.00 94.31 89 THR A O 1
ATOM 704 N N . VAL A 1 90 ? 2.083 5.082 1.926 1.00 93.81 90 VAL A N 1
ATOM 705 C CA . VAL A 1 90 ? 0.859 4.542 2.495 1.00 93.81 90 VAL A CA 1
ATOM 706 C C . VAL A 1 90 ? 0.171 5.630 3.298 1.00 93.81 90 VAL A C 1
ATOM 708 O O . VAL A 1 90 ? 0.805 6.298 4.121 1.00 93.81 90 VAL A O 1
ATOM 711 N N . ARG A 1 91 ? -1.125 5.803 3.056 1.00 92.69 91 ARG A N 1
ATOM 712 C CA . ARG A 1 91 ? -2.004 6.698 3.799 1.00 92.69 91 ARG A CA 1
ATOM 713 C C . ARG A 1 91 ? -3.056 5.875 4.526 1.00 92.69 91 ARG A C 1
ATOM 715 O O . ARG A 1 91 ? -3.695 5.017 3.927 1.00 92.69 91 ARG A O 1
ATOM 722 N N . TYR A 1 92 ? -3.248 6.169 5.804 1.00 90.50 92 TYR A N 1
ATOM 723 C CA . TYR A 1 92 ? -4.224 5.503 6.659 1.00 90.50 92 TYR A CA 1
ATOM 724 C C . TYR A 1 92 ? -5.208 6.530 7.199 1.00 90.50 92 TYR A C 1
ATOM 726 O O . TYR A 1 92 ? -4.795 7.618 7.601 1.00 90.50 92 TYR A O 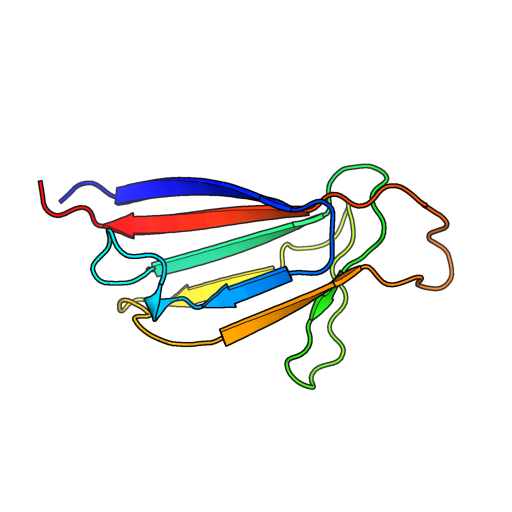1
ATOM 734 N N . LEU A 1 93 ? -6.486 6.166 7.251 1.00 89.50 93 LEU A N 1
ATOM 735 C CA . LEU A 1 93 ? -7.518 6.907 7.964 1.00 89.50 93 LEU A CA 1
ATOM 736 C C . LEU A 1 93 ? -7.907 6.139 9.223 1.00 89.50 93 LEU A C 1
ATOM 738 O O . LEU A 1 93 ? -8.374 5.001 9.140 1.00 89.50 93 LEU A O 1
ATOM 742 N N . PHE A 1 94 ? -7.769 6.781 10.375 1.00 85.31 94 PHE A N 1
ATOM 743 C CA . PHE A 1 94 ? -8.163 6.225 11.663 1.00 85.31 94 PHE A CA 1
ATOM 744 C C . PHE A 1 94 ? -8.952 7.241 12.488 1.00 85.31 94 PHE A C 1
ATOM 746 O O . PHE A 1 94 ? -8.950 8.441 12.212 1.00 85.31 94 PHE A O 1
ATOM 753 N N . HIS A 1 95 ? -9.663 6.739 13.495 1.00 74.12 95 HIS A N 1
ATOM 754 C CA . HIS A 1 95 ? -10.319 7.575 14.493 1.00 74.12 95 HIS A CA 1
ATOM 755 C C . HIS A 1 95 ? -9.445 7.637 15.741 1.00 74.12 95 HIS A C 1
ATOM 757 O O . HIS A 1 95 ? -9.086 6.592 16.285 1.00 74.12 95 HIS A O 1
ATOM 763 N N . ASN A 1 96 ? -9.151 8.855 16.195 1.00 63.16 96 ASN A N 1
ATOM 764 C CA . ASN A 1 96 ? -8.566 9.078 17.511 1.00 63.16 96 ASN A CA 1
ATOM 765 C C . ASN A 1 96 ? -9.683 9.258 18.537 1.00 63.16 96 ASN A C 1
ATOM 767 O O . ASN A 1 96 ? -10.622 10.034 18.314 1.00 63.16 96 ASN A O 1
ATOM 771 N N . ASP A 1 97 ? -9.559 8.554 19.660 1.00 55.72 97 ASP A N 1
ATOM 772 C CA . ASP A 1 97 ? -10.261 8.917 20.885 1.00 55.72 97 ASP A CA 1
ATOM 773 C C . ASP A 1 97 ? -9.509 10.109 21.505 1.00 55.72 97 ASP A C 1
ATOM 775 O O . ASP A 1 97 ? -8.600 9.923 22.309 1.00 55.72 97 ASP A O 1
ATOM 779 N N . GLU A 1 98 ? -9.822 11.329 21.058 1.00 52.34 98 GLU A N 1
ATOM 780 C CA . GLU A 1 98 ? -9.681 12.509 21.931 1.00 52.34 98 GLU A CA 1
ATOM 781 C C . GLU A 1 98 ? -10.858 12.544 22.910 1.00 52.34 98 GLU A C 1
ATOM 783 O O . GLU A 1 98 ? -12.013 12.410 22.428 1.00 52.34 98 GLU A O 1
#